Protein AF-A0A855XL01-F1 (afdb_monomer_lite)

Secondary structure (DSSP, 8-state):
---HHHHHHHHHHHHHHHHHHHHHHHHHH-HHHIIIIIS-----HHHHHHHHHHHH-SS------TT-

Radius of gyration: 19.57 Å; chains: 1; bounding box: 45×26×51 Å

pLDDT: mean 88.86, std 9.05, range [54.69, 96.19]

Foldseek 3Di:
DDDPVRVVVVVVVVVVVVVVCVVVVVCLQQVQVCCCPVVVDNDDPVVSVVSNCVSVDVDDDDDDDPPD

Sequence (68 aa):
MRTEKTQQKSSYFEKRERNLMKWVGYWRRNPQIFVKDYLGVNLKPYQKLLFYMMNKVDFFMYIAARGL

Organism: Limosilactobacillus reuteri (NC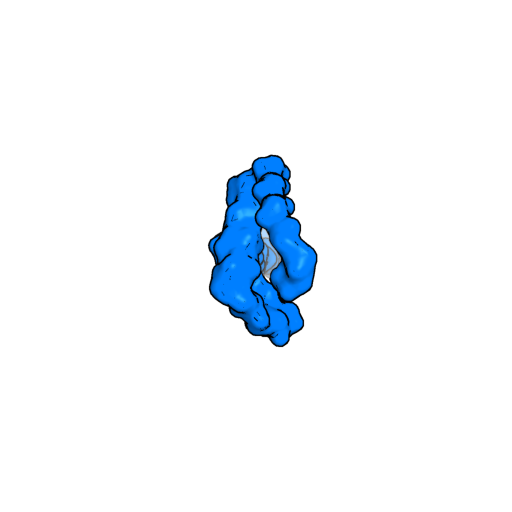BI:txid1598)

Structure (mmCIF, N/CA/C/O backbone):
data_AF-A0A855XL01-F1
#
_entry.id   AF-A0A855XL01-F1
#
loop_
_atom_site.group_PDB
_atom_site.id
_atom_site.type_symbol
_atom_site.label_atom_id
_atom_site.label_alt_id
_atom_site.label_comp_id
_atom_site.label_asym_id
_atom_site.label_entity_id
_atom_site.label_seq_id
_atom_site.pdbx_PDB_ins_code
_atom_site.Cartn_x
_atom_site.Cartn_y
_atom_site.Cartn_z
_atom_site.occupancy
_atom_site.B_iso_or_equiv
_atom_site.auth_seq_id
_atom_site.auth_comp_id
_atom_site.auth_asym_id
_atom_site.auth_atom_id
_atom_site.pdbx_PDB_model_num
A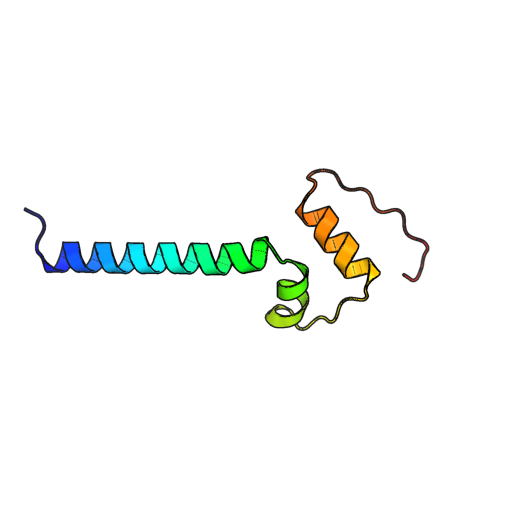TOM 1 N N . MET A 1 1 ? -32.051 14.887 29.160 1.00 60.09 1 MET A N 1
ATOM 2 C CA . MET A 1 1 ? -31.396 13.618 29.554 1.00 60.09 1 MET A CA 1
ATOM 3 C C . MET A 1 1 ? -31.444 12.671 28.356 1.00 60.09 1 MET A C 1
ATOM 5 O O . MET A 1 1 ? -32.523 12.492 27.807 1.00 60.09 1 MET A O 1
ATOM 9 N N . ARG A 1 2 ? -30.309 12.145 27.864 1.00 54.69 2 ARG A N 1
ATOM 10 C CA . ARG A 1 2 ? -30.304 11.178 26.743 1.00 54.69 2 ARG A CA 1
ATOM 11 C C . ARG A 1 2 ? -30.763 9.816 27.271 1.00 54.69 2 ARG A C 1
ATOM 13 O O . ARG A 1 2 ? -30.187 9.331 28.236 1.00 54.69 2 ARG A O 1
ATOM 20 N N . THR A 1 3 ? -31.781 9.225 26.653 1.00 73.62 3 THR A N 1
ATOM 21 C CA . THR A 1 3 ? -32.328 7.913 27.036 1.00 73.62 3 THR A CA 1
ATOM 22 C C . THR A 1 3 ? -31.275 6.808 26.896 1.00 73.62 3 THR A C 1
ATOM 24 O O . THR A 1 3 ? -30.469 6.830 25.963 1.00 73.62 3 THR A O 1
ATOM 27 N N . GLU A 1 4 ? -31.280 5.827 27.803 1.00 71.69 4 GLU A N 1
ATOM 28 C CA . GLU A 1 4 ? -30.2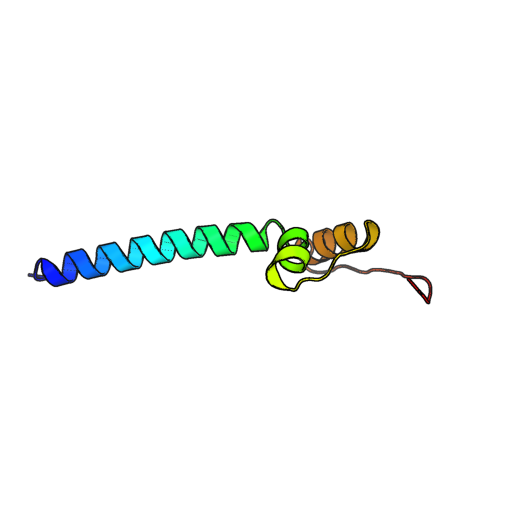74 4.749 27.900 1.00 71.69 4 GLU A CA 1
ATOM 29 C C . GLU A 1 4 ? -30.072 3.992 26.575 1.00 71.69 4 GLU A C 1
ATOM 31 O O . GLU A 1 4 ? -28.944 3.717 26.163 1.00 71.69 4 GLU A O 1
ATOM 36 N N . LYS A 1 5 ? -31.160 3.765 25.826 1.00 67.62 5 LYS A N 1
ATOM 37 C CA . LYS A 1 5 ? -31.127 3.140 24.491 1.00 67.62 5 LYS A CA 1
ATOM 38 C C . LYS A 1 5 ? -30.314 3.948 23.470 1.00 67.62 5 LYS A C 1
ATOM 40 O O . LYS A 1 5 ? -29.648 3.374 22.610 1.00 67.62 5 LYS A O 1
ATOM 45 N N . THR A 1 6 ? -30.331 5.278 23.570 1.00 68.00 6 THR A N 1
ATOM 46 C CA . THR A 1 6 ? -29.565 6.178 22.690 1.00 68.00 6 THR A CA 1
ATOM 47 C C . THR A 1 6 ? -28.073 6.144 23.030 1.00 68.00 6 THR A C 1
ATOM 49 O O . THR A 1 6 ? -27.236 6.135 22.128 1.00 68.00 6 THR A O 1
ATOM 52 N N . GLN A 1 7 ? -27.733 6.052 24.320 1.00 70.56 7 GLN A N 1
ATOM 53 C CA . GLN A 1 7 ? -26.347 5.928 24.791 1.00 70.56 7 GLN A CA 1
ATOM 54 C C . GLN A 1 7 ? -25.718 4.596 24.357 1.00 70.56 7 GLN A C 1
ATOM 56 O O . GLN A 1 7 ? -24.609 4.568 23.820 1.00 70.56 7 GLN A O 1
ATOM 61 N N . GLN A 1 8 ? -26.457 3.491 24.488 1.00 76.38 8 GLN A N 1
ATOM 62 C CA . GLN A 1 8 ? -25.987 2.171 24.065 1.00 76.38 8 GLN A CA 1
ATOM 63 C C . GLN A 1 8 ? -25.779 2.082 22.544 1.00 76.38 8 GLN A C 1
ATOM 65 O O . GLN A 1 8 ? -24.792 1.502 22.082 1.00 76.38 8 GLN A O 1
ATOM 70 N N . LYS A 1 9 ? -26.662 2.715 21.757 1.00 74.94 9 LYS A N 1
ATOM 71 C CA . LYS A 1 9 ? -26.518 2.812 20.296 1.00 74.94 9 LYS A CA 1
ATOM 72 C C . LYS A 1 9 ? -25.257 3.597 19.900 1.00 74.94 9 LYS A C 1
ATOM 74 O O . LYS A 1 9 ? -24.538 3.153 19.009 1.00 74.94 9 LYS A O 1
ATOM 79 N N . SER A 1 10 ? -24.959 4.710 20.581 1.00 77.06 10 SER A N 1
ATOM 80 C CA . SER A 1 10 ? -23.725 5.493 20.374 1.00 77.06 10 SER A CA 1
ATOM 81 C C . SER A 1 10 ? -22.473 4.650 20.637 1.00 77.06 10 SER A C 1
ATOM 83 O O . SER A 1 10 ? -21.611 4.529 19.769 1.00 77.06 10 SER A O 1
ATOM 85 N N . SER A 1 11 ? -22.429 3.965 21.784 1.00 88.81 11 SER A N 1
ATOM 86 C CA . SER A 1 11 ? -21.313 3.087 22.163 1.00 88.81 11 SER A CA 1
ATOM 87 C C . SER A 1 11 ? -21.062 1.963 21.142 1.00 88.81 11 SER A C 1
ATOM 89 O O . SER A 1 11 ? -19.915 1.642 20.811 1.00 88.81 11 SER A O 1
ATOM 91 N N . TYR A 1 12 ? -22.133 1.385 20.584 1.00 91.62 12 TYR A N 1
ATOM 92 C CA . TYR A 1 12 ? -22.038 0.377 19.527 1.00 91.62 12 TYR A CA 1
ATOM 93 C C . TYR A 1 12 ? -21.387 0.925 18.248 1.00 91.62 12 TYR A C 1
ATOM 95 O O . TYR A 1 12 ? -20.509 0.266 17.682 1.00 91.62 12 TYR A O 1
ATOM 103 N N . PHE A 1 13 ? -21.779 2.122 17.801 1.00 94.38 13 PHE A N 1
ATOM 104 C CA . PHE A 1 13 ? -21.184 2.745 16.616 1.00 94.38 13 PHE A CA 1
ATOM 105 C C . PHE A 1 13 ? -19.706 3.068 16.814 1.00 94.38 13 PHE A C 1
ATOM 107 O O . PHE A 1 13 ? -18.903 2.719 15.954 1.00 94.38 13 PHE A O 1
ATOM 114 N N . GLU A 1 14 ? -19.322 3.612 17.968 1.00 93.88 14 GLU A N 1
ATOM 115 C CA . GLU A 1 14 ? -17.913 3.884 18.276 1.00 93.88 14 GLU A CA 1
ATOM 116 C C . GLU A 1 14 ? -17.068 2.602 18.267 1.00 93.88 14 GLU A C 1
ATOM 118 O O . GLU A 1 14 ? -15.942 2.571 17.766 1.00 93.88 14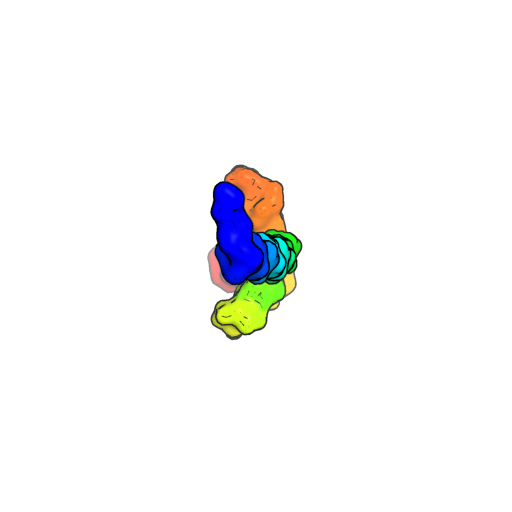 GLU A O 1
ATOM 123 N N . LYS A 1 15 ? -17.608 1.497 18.800 1.00 93.94 15 LYS A N 1
ATOM 124 C CA . LYS A 1 15 ? -16.926 0.196 18.755 1.00 93.94 15 LYS A CA 1
ATOM 125 C C . LYS A 1 15 ? -16.741 -0.282 17.314 1.00 93.94 15 LYS A C 1
ATOM 127 O O . LYS A 1 15 ? -15.674 -0.799 16.979 1.00 93.94 15 LYS A O 1
ATOM 132 N N . ARG A 1 16 ? -17.754 -0.106 16.461 1.00 94.88 16 ARG A N 1
ATOM 133 C CA . ARG A 1 16 ? -17.666 -0.442 15.032 1.00 94.88 16 ARG A CA 1
ATOM 134 C C . ARG A 1 16 ? -16.645 0.414 14.304 1.00 94.88 16 ARG A C 1
ATOM 136 O O . ARG A 1 16 ? -15.860 -0.141 13.545 1.00 94.88 16 ARG A O 1
ATOM 143 N N . GLU A 1 17 ? -16.631 1.715 14.555 1.00 95.81 17 GLU A N 1
ATOM 144 C CA . GLU A 1 17 ? -15.674 2.643 13.957 1.00 95.81 17 GLU A CA 1
ATOM 145 C C . GLU A 1 17 ? -14.238 2.270 14.332 1.00 95.81 17 GLU A C 1
ATOM 147 O O . GLU A 1 17 ? -13.398 2.092 13.452 1.00 95.81 17 GLU A O 1
ATOM 152 N N . ARG A 1 18 ? -13.969 2.015 15.621 1.00 96.00 18 ARG A N 1
ATOM 153 C CA . ARG A 1 18 ? -12.648 1.550 16.078 1.00 96.00 18 ARG A CA 1
ATOM 154 C C . ARG A 1 18 ? -12.229 0.248 15.403 1.00 96.00 18 ARG A C 1
ATOM 156 O O . ARG A 1 18 ? -11.065 0.087 15.036 1.00 96.00 18 ARG A O 1
ATOM 163 N N . ASN A 1 19 ? -13.158 -0.691 15.240 1.00 96.19 19 ASN A N 1
ATOM 164 C CA . ASN A 1 19 ? -12.875 -1.939 14.540 1.00 96.19 19 ASN A CA 1
ATOM 165 C C . ASN A 1 19 ? -12.572 -1.677 13.063 1.00 96.19 19 ASN A C 1
ATOM 167 O O . ASN A 1 19 ? -11.565 -2.168 12.560 1.00 96.19 19 ASN A O 1
ATOM 171 N N . LEU A 1 20 ? -13.382 -0.861 12.388 1.00 96.12 20 LEU A N 1
ATOM 172 C CA . LEU A 1 20 ? -13.174 -0.495 10.990 1.00 96.12 20 LEU A CA 1
ATOM 173 C C . LEU A 1 20 ? -11.812 0.178 10.785 1.00 96.12 20 LEU A C 1
ATOM 175 O O . LEU A 1 20 ? -11.064 -0.228 9.902 1.00 96.12 20 LEU A O 1
ATOM 179 N N . MET A 1 21 ? -11.442 1.132 11.642 1.00 96.19 21 MET A N 1
ATOM 180 C CA . MET A 1 21 ? -10.129 1.781 11.608 1.00 96.19 21 MET A CA 1
ATOM 181 C C . MET A 1 21 ? -8.980 0.779 11.751 1.00 96.19 21 MET A C 1
ATOM 183 O O . MET A 1 21 ? -7.975 0.893 11.049 1.00 96.19 21 MET A O 1
ATOM 187 N N . LYS A 1 22 ? -9.117 -0.232 12.621 1.00 96.12 22 LYS A N 1
ATOM 188 C CA . LYS A 1 22 ? -8.114 -1.301 12.755 1.00 96.12 22 LYS A CA 1
ATOM 189 C C . LYS A 1 22 ? -7.991 -2.128 11.476 1.00 96.12 22 LYS A C 1
ATOM 191 O O . LYS A 1 22 ? -6.870 -2.357 11.024 1.00 96.12 22 LYS A O 1
ATOM 196 N N . TRP A 1 23 ? -9.118 -2.530 10.886 1.00 95.00 23 TRP A N 1
ATOM 197 C CA . TRP A 1 2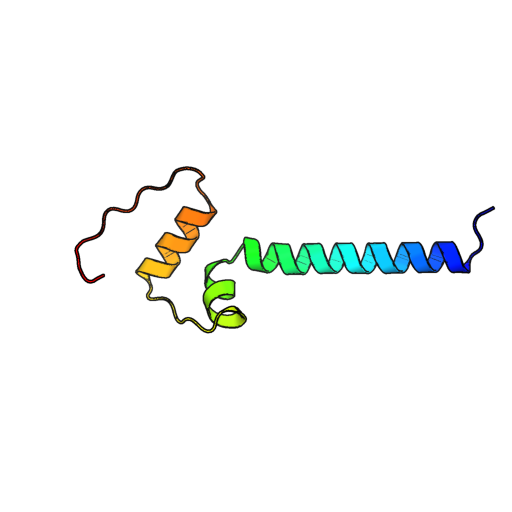3 ? -9.156 -3.285 9.630 1.00 95.00 23 TRP A CA 1
ATOM 198 C C . TRP A 1 23 ? -8.552 -2.490 8.470 1.00 95.00 23 TRP A C 1
ATOM 200 O O . TRP A 1 23 ? -7.643 -2.968 7.798 1.00 95.00 23 TRP A O 1
ATOM 210 N N . VAL A 1 24 ? -8.982 -1.243 8.277 1.00 94.44 24 VAL A N 1
ATOM 211 C CA . VAL A 1 24 ? -8.441 -0.355 7.238 1.00 94.44 24 VAL A CA 1
ATOM 212 C C . VAL A 1 24 ? -6.950 -0.100 7.465 1.00 94.44 24 VAL A C 1
ATOM 214 O O . VAL A 1 24 ? -6.157 -0.162 6.527 1.00 94.44 24 VAL A O 1
ATOM 217 N N . GLY A 1 25 ? -6.540 0.130 8.714 1.00 95.12 25 GLY A N 1
ATOM 218 C CA . GLY A 1 25 ? -5.139 0.325 9.075 1.00 95.12 25 GLY A CA 1
ATOM 219 C C . GLY A 1 25 ? -4.265 -0.898 8.789 1.00 95.12 25 GLY A C 1
ATOM 220 O O . GLY A 1 25 ? -3.118 -0.734 8.380 1.00 95.12 25 GLY A O 1
ATOM 221 N N . TYR A 1 26 ? -4.788 -2.116 8.962 1.00 94.25 26 TYR A N 1
ATOM 222 C CA . TYR A 1 26 ? -4.082 -3.349 8.604 1.00 94.25 26 TYR A CA 1
ATOM 223 C C . TYR A 1 26 ? -3.765 -3.400 7.105 1.00 94.25 26 TYR A C 1
ATOM 225 O O . TYR A 1 26 ? -2.601 -3.582 6.740 1.00 94.25 26 TYR A O 1
ATOM 233 N N . TRP A 1 27 ? -4.763 -3.153 6.254 1.00 93.44 27 TRP A N 1
ATOM 234 C CA . TRP A 1 27 ? -4.589 -3.159 4.800 1.00 93.44 27 TRP A CA 1
ATOM 235 C C . TRP A 1 27 ? -3.695 -2.017 4.313 1.00 93.44 27 TRP A C 1
ATOM 237 O O . TRP A 1 27 ? -2.806 -2.242 3.497 1.00 93.44 27 TRP A O 1
ATOM 247 N N . ARG A 1 28 ? -3.852 -0.806 4.868 1.00 91.19 28 ARG A N 1
ATOM 248 C CA . ARG A 1 28 ? -3.010 0.350 4.510 1.00 91.19 28 ARG A CA 1
ATOM 249 C C . ARG A 1 28 ? -1.544 0.161 4.883 1.00 91.19 28 ARG A C 1
ATOM 251 O O . ARG A 1 28 ? -0.683 0.629 4.154 1.00 91.19 28 ARG A O 1
ATOM 258 N N . ARG A 1 29 ? -1.246 -0.510 6.001 1.00 92.50 29 ARG A N 1
ATOM 259 C CA . ARG A 1 29 ? 0.143 -0.820 6.387 1.00 92.50 29 ARG A CA 1
ATOM 260 C C . ARG A 1 29 ? 0.764 -1.933 5.542 1.00 92.50 29 ARG A C 1
ATOM 262 O O . ARG A 1 29 ? 1.986 -2.026 5.503 1.00 92.50 29 ARG A O 1
ATOM 269 N N . ASN A 1 30 ? -0.056 -2.765 4.899 1.00 92.12 30 ASN A N 1
ATOM 270 C CA . ASN A 1 30 ? 0.380 -3.949 4.163 1.00 92.12 30 ASN A CA 1
ATOM 271 C C . ASN A 1 30 ? -0.262 -4.004 2.762 1.00 92.12 30 ASN A C 1
ATOM 273 O O . ASN A 1 30 ? -1.029 -4.932 2.473 1.00 92.12 30 ASN A O 1
ATOM 277 N N . PRO A 1 31 ? 0.037 -3.040 1.872 1.00 91.38 31 PRO A N 1
ATOM 278 C CA . PRO A 1 31 ? -0.574 -2.962 0.542 1.00 91.38 31 PRO A CA 1
ATOM 279 C C . PRO A 1 31 ? -0.365 -4.236 -0.295 1.00 91.38 31 PRO A C 1
ATOM 281 O O . PRO A 1 31 ? -1.245 -4.644 -1.045 1.00 91.38 31 PRO A O 1
ATOM 284 N N . GLN A 1 32 ? 0.756 -4.932 -0.120 1.00 91.75 32 GLN A N 1
ATOM 285 C CA . GLN A 1 32 ? 1.042 -6.202 -0.786 1.00 91.75 32 GLN A CA 1
ATOM 286 C C . GLN A 1 32 ? 0.071 -7.332 -0.401 1.00 91.75 32 GLN A C 1
ATOM 288 O O . GLN A 1 32 ? -0.235 -8.180 -1.237 1.00 91.75 32 GLN A O 1
ATOM 293 N N . ILE A 1 33 ? -0.415 -7.349 0.848 1.00 91.88 33 ILE A N 1
ATOM 294 C CA . ILE A 1 33 ? -1.399 -8.336 1.320 1.00 91.88 33 ILE A CA 1
ATOM 295 C C . ILE A 1 33 ? -2.774 -7.961 0.772 1.00 91.88 33 ILE A C 1
ATOM 297 O O . ILE A 1 33 ? -3.496 -8.828 0.298 1.00 91.88 33 ILE A O 1
ATOM 301 N N . PHE A 1 34 ? -3.101 -6.664 0.746 1.00 93.62 34 PHE A N 1
ATOM 302 C CA . PHE A 1 34 ? -4.335 -6.168 0.131 1.00 93.62 34 PHE A CA 1
ATOM 303 C C . PHE A 1 34 ? -4.462 -6.604 -1.332 1.00 93.62 34 PHE A C 1
ATOM 305 O O . PHE A 1 34 ? -5.474 -7.177 -1.727 1.00 93.62 34 PHE A O 1
ATOM 312 N N . VAL A 1 35 ? -3.411 -6.406 -2.128 1.00 93.81 35 VAL A N 1
ATOM 313 C CA . VAL A 1 35 ? -3.421 -6.800 -3.542 1.00 93.81 35 VAL A CA 1
ATOM 314 C C . VAL A 1 35 ? -3.569 -8.316 -3.708 1.00 93.81 35 VAL A C 1
ATOM 316 O O . VAL A 1 35 ? -4.301 -8.775 -4.582 1.00 93.81 35 VAL A O 1
ATOM 319 N N . LYS A 1 36 ? -2.924 -9.104 -2.847 1.00 94.38 36 LYS A N 1
ATOM 320 C CA . LYS A 1 36 ? -3.011 -10.561 -2.917 1.00 94.38 36 LYS A CA 1
ATOM 321 C C . LYS A 1 36 ? -4.388 -11.083 -2.514 1.00 94.38 36 LYS A C 1
ATOM 323 O O . LYS A 1 36 ? -4.994 -11.833 -3.269 1.00 94.38 36 LYS A O 1
ATOM 328 N N . ASP A 1 37 ? -4.863 -10.702 -1.336 1.00 94.31 37 ASP A N 1
ATOM 329 C CA . ASP A 1 37 ? -5.993 -11.374 -0.691 1.00 94.31 37 ASP A CA 1
ATOM 330 C C . ASP A 1 37 ? -7.332 -10.701 -1.020 1.00 94.31 37 ASP A C 1
ATOM 332 O O . ASP A 1 37 ? -8.353 -11.379 -1.087 1.00 94.31 37 ASP A O 1
ATOM 336 N N . TYR A 1 38 ? -7.342 -9.384 -1.256 1.00 93.44 38 TYR A N 1
ATOM 337 C CA . TYR A 1 38 ? -8.560 -8.645 -1.606 1.00 93.44 38 TYR A CA 1
ATOM 338 C C . TYR A 1 38 ? -8.756 -8.530 -3.121 1.00 93.44 38 TYR A C 1
ATOM 340 O O . TYR A 1 38 ? -9.872 -8.689 -3.607 1.00 93.44 38 TYR A O 1
ATOM 348 N N . LEU A 1 39 ? -7.679 -8.266 -3.875 1.00 93.44 39 LEU A N 1
ATOM 349 C CA . LEU A 1 39 ? -7.746 -8.168 -5.342 1.00 93.44 39 LEU A CA 1
ATOM 350 C C . LEU A 1 39 ? -7.466 -9.501 -6.051 1.00 93.44 39 LEU A C 1
ATOM 352 O O . LEU A 1 39 ? -7.695 -9.601 -7.253 1.00 93.44 39 LEU A O 1
ATOM 356 N N . GLY A 1 40 ? -6.970 -10.517 -5.339 1.00 94.56 40 GLY A N 1
ATOM 357 C CA . GLY A 1 40 ? -6.673 -11.829 -5.921 1.00 94.56 40 GLY A CA 1
ATOM 358 C C . GLY A 1 40 ? -5.443 -11.849 -6.835 1.00 94.56 40 GLY A C 1
ATOM 359 O O . GLY A 1 40 ? -5.289 -12.776 -7.628 1.00 94.56 40 GLY A O 1
ATOM 360 N N . VAL A 1 41 ? -4.567 -10.839 -6.764 1.00 94.38 41 VAL A N 1
ATOM 361 C CA . VAL A 1 41 ? -3.417 -10.700 -7.672 1.00 94.38 41 VAL A CA 1
ATOM 362 C C . VAL A 1 41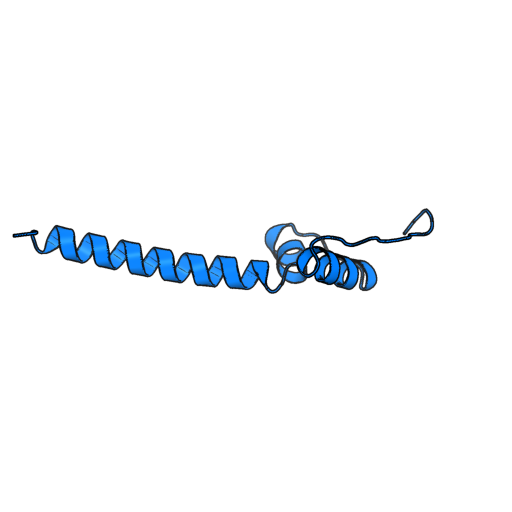 ? -2.129 -11.126 -6.978 1.00 94.38 41 VAL A C 1
ATOM 364 O O . VAL A 1 41 ? -1.684 -10.519 -6.003 1.00 94.38 41 VAL A O 1
ATOM 367 N N . ASN A 1 42 ? -1.466 -12.148 -7.520 1.00 93.38 42 ASN A N 1
ATOM 368 C CA . ASN A 1 42 ? -0.184 -12.593 -6.986 1.00 93.38 42 ASN A CA 1
ATOM 369 C C . ASN A 1 42 ? 0.980 -11.781 -7.576 1.00 93.38 42 ASN A C 1
ATOM 371 O O . ASN A 1 42 ? 1.413 -12.007 -8.704 1.00 93.38 42 ASN A O 1
ATOM 375 N N . LEU A 1 43 ? 1.494 -10.836 -6.790 1.00 92.44 43 LEU A N 1
ATOM 376 C CA . LEU A 1 43 ? 2.597 -9.959 -7.186 1.00 92.44 43 LEU A CA 1
ATOM 377 C C . LEU A 1 43 ? 3.948 -10.694 -7.226 1.00 92.44 43 LEU A C 1
ATOM 379 O O . LEU A 1 43 ? 4.305 -11.430 -6.296 1.00 92.44 43 LEU A O 1
ATOM 383 N N . LYS A 1 44 ? 4.757 -10.401 -8.250 1.00 92.50 44 LYS A N 1
ATOM 384 C CA . LYS A 1 44 ? 6.182 -10.766 -8.309 1.00 92.50 44 LYS A CA 1
ATOM 385 C C . LYS A 1 44 ? 6.965 -10.040 -7.192 1.00 92.50 44 LYS A C 1
ATOM 387 O O . LYS A 1 44 ? 6.537 -8.975 -6.739 1.00 92.50 44 LYS A O 1
ATOM 392 N N . PRO A 1 45 ? 8.133 -10.552 -6.752 1.00 91.31 45 PRO A N 1
ATOM 393 C CA . PRO A 1 45 ? 8.901 -9.951 -5.655 1.00 91.31 45 PRO A CA 1
ATOM 394 C C . PRO A 1 45 ? 9.229 -8.465 -5.854 1.00 91.31 45 PRO A C 1
ATOM 396 O O . PRO A 1 45 ? 9.043 -7.673 -4.933 1.00 91.31 45 PRO A O 1
ATOM 399 N N . TYR A 1 46 ? 9.628 -8.067 -7.068 1.00 91.38 46 TYR A N 1
ATOM 400 C CA . TYR A 1 46 ? 9.924 -6.664 -7.366 1.00 91.38 46 TYR A CA 1
ATOM 401 C C . TYR A 1 46 ? 8.667 -5.782 -7.262 1.00 91.38 46 TYR A C 1
ATOM 403 O O . TYR A 1 46 ? 8.731 -4.684 -6.719 1.00 91.38 46 TYR A O 1
ATOM 411 N N . GLN A 1 47 ? 7.502 -6.279 -7.694 1.00 91.88 47 GLN A N 1
ATOM 412 C CA . GLN A 1 47 ? 6.242 -5.532 -7.641 1.00 91.88 47 GLN A CA 1
ATOM 413 C C . GLN A 1 47 ? 5.805 -5.272 -6.197 1.00 91.88 47 GLN A C 1
ATOM 415 O O . GLN A 1 47 ? 5.288 -4.200 -5.900 1.00 91.88 47 GLN A O 1
ATOM 420 N N . LYS A 1 48 ? 6.057 -6.216 -5.278 1.00 92.88 48 LYS A N 1
ATOM 421 C CA . LYS A 1 48 ? 5.789 -6.018 -3.842 1.00 92.88 48 LYS A CA 1
ATOM 422 C C . LYS A 1 48 ? 6.626 -4.875 -3.265 1.00 92.88 48 LYS A C 1
ATOM 424 O O . LYS A 1 48 ? 6.097 -4.068 -2.506 1.00 92.88 48 LYS A O 1
ATOM 429 N N . LEU A 1 49 ? 7.903 -4.787 -3.649 1.00 90.94 49 LEU A N 1
ATOM 430 C CA . LEU A 1 49 ? 8.784 -3.692 -3.236 1.00 90.94 49 LEU A CA 1
ATOM 431 C C . LEU A 1 49 ? 8.316 -2.348 -3.810 1.00 90.94 49 LEU A C 1
ATOM 433 O O . LEU A 1 49 ? 8.256 -1.366 -3.074 1.00 90.94 49 LEU A O 1
ATOM 437 N N . LEU A 1 50 ? 7.933 -2.316 -5.090 1.00 91.62 50 LEU A N 1
ATOM 438 C CA . LEU A 1 50 ? 7.397 -1.110 -5.730 1.00 91.62 50 LEU A CA 1
ATOM 439 C C . LEU A 1 50 ? 6.130 -0.622 -5.034 1.00 91.62 50 LEU A C 1
ATOM 441 O O . LEU A 1 50 ? 6.065 0.537 -4.646 1.00 91.62 50 LEU A O 1
ATOM 445 N N . PHE A 1 51 ? 5.163 -1.510 -4.798 1.00 89.94 51 PHE A N 1
ATOM 446 C CA . PHE A 1 51 ? 3.931 -1.160 -4.090 1.00 89.94 51 PHE A CA 1
ATOM 447 C C . PHE A 1 51 ? 4.194 -0.632 -2.679 1.00 89.94 51 PHE A C 1
ATOM 449 O O . PHE A 1 51 ? 3.523 0.301 -2.240 1.00 89.94 51 PHE A O 1
ATOM 456 N N . TYR A 1 52 ? 5.171 -1.202 -1.970 1.00 90.38 52 TYR A N 1
ATOM 457 C CA . TYR A 1 52 ? 5.573 -0.698 -0.661 1.00 90.38 52 TYR A CA 1
ATOM 458 C C . TYR A 1 52 ? 6.150 0.724 -0.750 1.00 90.38 52 TYR A C 1
ATOM 460 O O . TYR A 1 52 ? 5.723 1.600 0.000 1.00 90.38 52 TYR A O 1
ATOM 468 N N . MET A 1 53 ? 7.068 0.973 -1.690 1.00 91.62 53 MET A N 1
ATOM 469 C CA . MET A 1 53 ? 7.692 2.289 -1.872 1.00 91.62 53 MET A CA 1
ATOM 470 C C . MET A 1 53 ? 6.683 3.349 -2.338 1.00 91.62 53 MET A C 1
ATOM 472 O O . MET A 1 53 ? 6.629 4.428 -1.754 1.00 91.62 53 MET A O 1
ATOM 476 N N . MET A 1 54 ? 5.820 3.011 -3.303 1.00 91.69 54 MET A N 1
ATOM 477 C CA . MET A 1 54 ? 4.732 3.872 -3.790 1.00 91.69 54 MET A CA 1
ATOM 478 C C . MET A 1 54 ? 3.728 4.241 -2.694 1.00 91.69 54 MET A C 1
ATOM 480 O O . MET A 1 54 ? 3.107 5.293 -2.755 1.00 91.69 54 MET A O 1
ATOM 484 N N . ASN A 1 55 ? 3.529 3.370 -1.702 1.00 91.50 55 ASN A N 1
ATOM 485 C CA . ASN A 1 55 ? 2.621 3.642 -0.590 1.00 91.50 55 ASN A CA 1
ATOM 486 C C . ASN A 1 55 ? 3.263 4.496 0.517 1.00 91.50 55 ASN A C 1
ATOM 488 O O . ASN A 1 55 ? 2.546 5.118 1.299 1.00 91.50 55 ASN A O 1
ATOM 492 N N . LYS A 1 56 ? 4.596 4.491 0.617 1.00 90.44 56 LYS A N 1
ATOM 493 C CA . LYS A 1 56 ? 5.349 5.167 1.682 1.00 90.44 56 LYS A CA 1
ATOM 494 C C . LYS A 1 56 ? 5.831 6.562 1.314 1.00 90.44 56 LYS A C 1
ATOM 496 O O . LYS A 1 56 ? 6.024 7.364 2.223 1.00 90.44 56 LYS A O 1
ATOM 501 N N . VAL A 1 57 ? 6.068 6.818 0.033 1.00 91.69 57 VAL A N 1
ATOM 502 C CA . VAL A 1 57 ? 6.654 8.066 -0.457 1.00 91.69 57 VAL A CA 1
ATOM 503 C C . VAL A 1 57 ? 5.658 8.750 -1.383 1.00 91.69 57 VAL A C 1
ATOM 505 O O . VAL A 1 57 ? 5.191 8.133 -2.336 1.00 91.69 57 VAL A O 1
ATOM 508 N N . ASP A 1 58 ? 5.368 10.026 -1.126 1.00 90.38 58 ASP A N 1
ATOM 509 C CA . ASP A 1 58 ? 4.402 10.800 -1.920 1.00 90.38 58 ASP A CA 1
ATOM 510 C C . ASP A 1 58 ? 4.870 11.001 -3.372 1.00 90.38 58 ASP A C 1
ATOM 512 O O . ASP A 1 58 ? 4.069 10.971 -4.304 1.00 90.38 58 ASP A O 1
ATOM 516 N N . PHE A 1 59 ? 6.184 11.149 -3.575 1.00 92.38 59 PHE A N 1
ATOM 517 C CA . PHE A 1 59 ? 6.814 11.269 -4.889 1.00 92.38 59 PHE A CA 1
ATOM 518 C C . PHE A 1 59 ? 7.764 10.096 -5.133 1.00 92.38 59 PHE A C 1
ATOM 520 O O . PHE A 1 59 ? 8.899 10.083 -4.659 1.00 92.38 59 PHE A O 1
ATOM 527 N N . PHE A 1 60 ? 7.298 9.103 -5.888 1.00 91.50 60 PHE A N 1
ATOM 528 C CA . PHE A 1 60 ? 8.073 7.916 -6.235 1.00 91.50 60 PHE A CA 1
ATOM 529 C C . PHE A 1 60 ? 8.257 7.806 -7.751 1.00 91.50 60 PHE A C 1
ATOM 531 O O . PHE A 1 60 ? 7.289 7.867 -8.506 1.00 91.50 60 PHE A O 1
ATOM 538 N N . MET A 1 61 ? 9.501 7.602 -8.193 1.00 92.06 61 MET A N 1
ATOM 539 C CA . MET A 1 61 ? 9.840 7.379 -9.599 1.00 92.06 61 MET A CA 1
ATOM 540 C C . MET A 1 61 ? 10.396 5.969 -9.787 1.00 92.06 61 MET A C 1
ATOM 542 O O . MET A 1 61 ? 11.402 5.603 -9.181 1.00 92.06 61 MET A O 1
ATOM 546 N N . TYR A 1 62 ? 9.758 5.190 -10.660 1.00 91.94 62 TYR A N 1
ATOM 547 C CA . TYR A 1 62 ? 10.212 3.859 -11.054 1.00 91.94 62 TYR A CA 1
ATOM 548 C C . TYR A 1 62 ? 10.676 3.870 -12.508 1.00 91.94 62 TYR A C 1
ATOM 550 O O . TYR A 1 62 ? 9.894 4.164 -13.410 1.00 91.94 62 TYR A O 1
ATOM 558 N N . ILE A 1 63 ? 11.946 3.532 -12.734 1.00 91.50 63 ILE A N 1
ATOM 559 C CA . ILE A 1 63 ? 12.516 3.364 -14.072 1.00 91.50 63 ILE A CA 1
ATOM 560 C C . ILE A 1 63 ? 12.543 1.867 -14.380 1.00 91.50 63 ILE A C 1
ATOM 562 O O . ILE A 1 63 ? 13.258 1.106 -13.728 1.00 91.50 63 ILE A O 1
ATOM 566 N N . ALA A 1 64 ? 11.756 1.449 -15.370 1.00 91.00 64 ALA A N 1
ATOM 567 C CA . ALA A 1 64 ? 11.616 0.053 -15.767 1.00 91.00 64 ALA A CA 1
ATOM 568 C C . ALA A 1 64 ? 12.145 -0.185 -17.184 1.00 91.00 64 ALA A C 1
ATOM 570 O O . ALA A 1 64 ? 11.972 0.649 -18.073 1.00 91.00 64 ALA A O 1
ATOM 571 N N . ALA A 1 65 ? 12.723 -1.362 -17.417 1.00 90.62 65 ALA A N 1
ATOM 572 C CA . ALA A 1 65 ? 12.891 -1.891 -18.766 1.00 90.62 65 ALA A CA 1
ATOM 573 C C . ALA A 1 65 ? 11.536 -2.381 -19.326 1.00 90.62 65 ALA A C 1
ATOM 575 O O . ALA A 1 65 ? 10.642 -2.772 -18.573 1.00 90.62 65 ALA A O 1
ATOM 576 N N . ARG A 1 66 ? 11.361 -2.374 -20.655 1.00 85.19 66 ARG A N 1
ATOM 577 C CA . ARG A 1 66 ? 10.126 -2.884 -21.282 1.00 85.19 66 ARG A CA 1
ATOM 578 C C . ARG A 1 66 ? 9.970 -4.391 -21.033 1.00 85.19 66 ARG A C 1
ATOM 580 O O . ARG A 1 66 ? 10.930 -5.135 -21.197 1.00 85.19 66 ARG A O 1
ATOM 587 N N . GLY A 1 67 ? 8.750 -4.827 -20.706 1.00 83.19 67 GLY A N 1
ATOM 588 C CA . GLY A 1 67 ? 8.400 -6.244 -20.511 1.00 83.19 67 GLY A CA 1
ATOM 589 C C . GLY A 1 67 ? 8.491 -6.762 -19.069 1.00 83.19 67 GLY A C 1
ATOM 590 O O . GLY A 1 67 ? 8.416 -7.973 -18.863 1.00 83.19 67 GLY A O 1
ATOM 591 N N . LEU A 1 68 ? 8.664 -5.872 -18.087 1.00 73.31 68 LEU A N 1
ATOM 592 C CA . LEU A 1 68 ? 8.714 -6.208 -16.658 1.00 73.31 68 LEU A CA 1
ATOM 593 C C . LEU A 1 68 ? 7.332 -6.467 -16.047 1.00 73.31 68 LEU A C 1
ATOM 595 O O . LEU A 1 68 ? 6.431 -5.625 -16.236 1.00 73.31 68 LEU A O 1
#